Protein AF-A0A7S2X6C5-F1 (afdb_monomer_lite)

Sequence (169 aa):
MNKEGTVDSKLLFRSCKVLTHEAGHLFGIRHCTFYECLMCGCNHLQEFDKRPMYLCPVDLRKLQSSLKFDVAVRYKHLLEVVRDFGWEELTSFFHTRLTELVGDYTKCSPVEAERKTTANKSATTRTRPNEKSAATTATKNKNKKVQSLSPSPAVAERKKQRNRSRASK

Foldseek 3Di:
DDPPDDDDLVVVVLVLLVVVLVVLVVLVNAADDPDQASSHDDDDDVRNVPGDSHGDPVSVVSVCVRVVDDPLLVLVVVLVVCVVSVVVVSNVVSVVVSCVVPNPCVPPDPDPDPPPPPDDDDDDDDDDDDDDDDDDDDDDDDDDDDDDDDDDPPPVPVVVVVVVVVPPD

Secondary structure (DSSP, 8-state):
--------HHHHHHHHHHHHHHHHHHTT-----SSS-TT---SSHHHHHHS-SSPPHHHHHHHHHHH---HHHHHHHHHHHHHHTT-HHHHHHHHHHHHHHHS-GGGS----SSS-SS--------PPPP-------------------PPPGGGSGGGTSTTTTTS--

Structure (mmCIF, N/CA/C/O backbone):
data_AF-A0A7S2X6C5-F1
#
_entry.id   AF-A0A7S2X6C5-F1
#
loop_
_atom_site.group_PDB
_atom_site.id
_atom_site.type_symbol
_atom_site.label_atom_id
_atom_site.label_alt_id
_atom_site.label_comp_id
_atom_site.label_asym_id
_atom_site.label_entity_id
_atom_site.label_seq_id
_atom_site.pdbx_PDB_ins_code
_atom_site.Cartn_x
_atom_site.Cartn_y
_atom_site.Cartn_z
_atom_site.occupancy
_atom_site.B_iso_or_equiv
_atom_site.auth_seq_id
_atom_site.auth_comp_id
_atom_site.auth_asym_id
_atom_site.auth_atom_id
_atom_site.pdbx_PDB_model_num
ATOM 1 N N . MET A 1 1 ? 28.813 -25.322 -5.516 1.00 38.25 1 MET A N 1
ATOM 2 C CA . MET A 1 1 ? 27.521 -25.195 -4.805 1.00 38.25 1 MET A CA 1
ATOM 3 C C . MET A 1 1 ? 26.692 -24.145 -5.519 1.00 38.25 1 MET A C 1
ATOM 5 O O . MET A 1 1 ? 26.932 -22.957 -5.344 1.00 38.25 1 MET A O 1
ATOM 9 N N . ASN A 1 2 ? 25.793 -24.595 -6.391 1.00 37.53 2 ASN A N 1
ATOM 10 C CA . ASN A 1 2 ? 24.942 -23.732 -7.201 1.00 37.53 2 ASN A CA 1
ATOM 11 C C . ASN A 1 2 ? 23.808 -23.206 -6.315 1.00 37.53 2 ASN A C 1
ATOM 13 O O . ASN A 1 2 ? 22.970 -23.984 -5.869 1.00 37.53 2 ASN A O 1
ATOM 17 N N . LYS A 1 3 ? 23.799 -21.901 -6.025 1.00 46.59 3 LYS A N 1
ATOM 18 C CA . LYS A 1 3 ? 22.601 -21.234 -5.505 1.00 46.59 3 LYS A CA 1
ATOM 19 C C . LYS A 1 3 ? 21.678 -21.000 -6.696 1.00 46.59 3 LYS A C 1
ATOM 21 O O . LYS A 1 3 ? 21.817 -20.005 -7.400 1.00 46.59 3 LYS A O 1
ATOM 26 N N . GLU A 1 4 ? 20.806 -21.962 -6.969 1.00 43.28 4 GLU A N 1
ATOM 27 C CA . GLU A 1 4 ? 19.732 -21.772 -7.936 1.00 43.28 4 GLU A CA 1
ATOM 28 C C . GLU A 1 4 ? 18.806 -20.637 -7.472 1.00 43.28 4 GLU A C 1
ATOM 30 O O . GLU A 1 4 ? 18.286 -20.651 -6.358 1.00 43.28 4 GLU A O 1
ATOM 35 N N . GLY A 1 5 ? 18.613 -19.648 -8.348 1.00 54.47 5 GLY A N 1
ATOM 36 C CA . GLY A 1 5 ? 17.351 -18.917 -8.451 1.00 54.47 5 GLY A CA 1
ATOM 37 C C . GLY A 1 5 ? 17.011 -17.881 -7.378 1.00 54.47 5 GLY A C 1
ATOM 38 O O 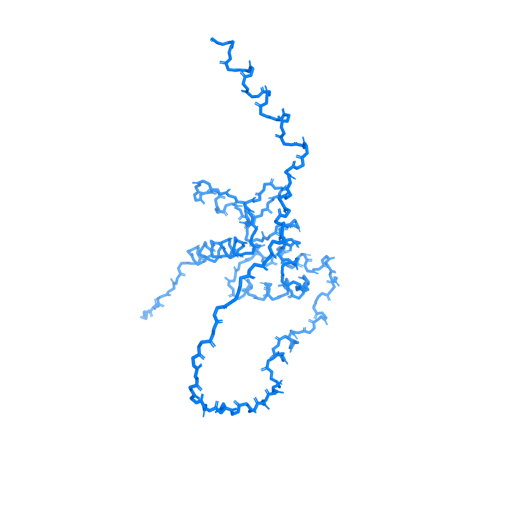. GLY A 1 5 ? 15.831 -17.713 -7.082 1.00 54.47 5 GLY A O 1
ATOM 39 N N . THR A 1 6 ? 17.969 -17.137 -6.816 1.00 58.59 6 THR A N 1
ATOM 40 C CA . THR A 1 6 ? 17.608 -15.949 -6.019 1.00 58.59 6 THR A CA 1
ATOM 41 C C . THR A 1 6 ? 17.004 -14.885 -6.939 1.00 58.59 6 THR A C 1
ATOM 43 O O . THR A 1 6 ? 17.733 -14.212 -7.669 1.00 58.59 6 THR A O 1
ATOM 46 N N . VAL A 1 7 ? 15.676 -14.741 -6.930 1.00 64.19 7 VAL A N 1
ATOM 47 C CA . VAL A 1 7 ? 14.994 -13.598 -7.556 1.00 64.19 7 VAL A CA 1
ATOM 48 C C . VAL A 1 7 ? 15.591 -12.319 -6.967 1.00 64.19 7 VAL A C 1
ATOM 50 O O . VAL A 1 7 ? 15.710 -12.204 -5.748 1.00 64.19 7 VAL A O 1
ATOM 53 N N . ASP A 1 8 ? 15.986 -11.370 -7.819 1.00 81.81 8 ASP A N 1
ATOM 54 C CA . ASP A 1 8 ? 16.466 -10.058 -7.375 1.00 81.81 8 ASP A CA 1
ATOM 55 C C . ASP A 1 8 ? 15.413 -9.424 -6.445 1.00 81.81 8 ASP A C 1
ATOM 57 O O . ASP A 1 8 ? 14.271 -9.188 -6.852 1.00 81.81 8 ASP A O 1
ATOM 61 N N . SER A 1 9 ? 15.788 -9.162 -5.187 1.00 84.56 9 SER A N 1
ATOM 62 C CA . SER A 1 9 ? 14.901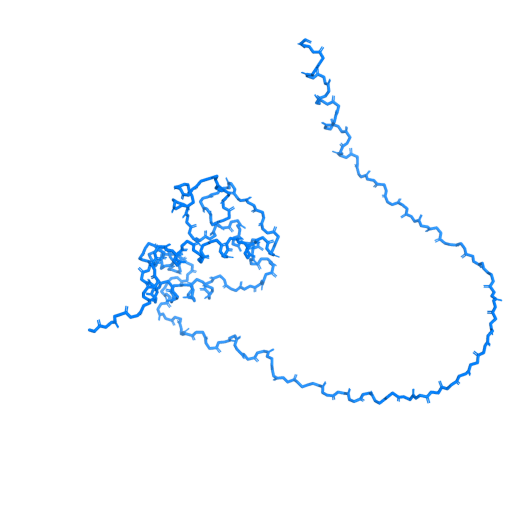 -8.602 -4.155 1.00 84.56 9 SER A CA 1
ATOM 63 C C . SER A 1 9 ? 14.212 -7.317 -4.632 1.00 84.56 9 SER A C 1
ATOM 65 O O . SER A 1 9 ? 13.028 -7.093 -4.365 1.00 84.56 9 SER A O 1
ATOM 67 N N . LYS A 1 10 ? 14.901 -6.507 -5.450 1.00 89.75 10 LYS A N 1
ATOM 68 C CA . LYS A 1 10 ? 14.338 -5.281 -6.024 1.00 89.75 10 LYS A CA 1
ATOM 69 C C . LYS A 1 10 ? 13.309 -5.565 -7.117 1.00 89.75 10 LYS A C 1
ATOM 71 O O . LYS A 1 10 ? 12.299 -4.861 -7.209 1.00 89.75 10 LYS A O 1
ATOM 76 N N . LEU A 1 11 ? 13.542 -6.589 -7.939 1.00 93.31 11 LEU A N 1
ATOM 77 C CA . LEU A 1 11 ? 12.582 -7.040 -8.946 1.00 93.31 11 LEU A CA 1
ATOM 78 C C . LEU A 1 11 ? 11.307 -7.557 -8.277 1.00 93.31 11 LEU A C 1
ATOM 80 O O . LEU A 1 11 ? 10.211 -7.169 -8.685 1.00 93.31 11 LEU A O 1
ATOM 84 N N . LEU A 1 12 ? 11.441 -8.372 -7.228 1.00 93.06 12 LEU A N 1
ATOM 85 C CA . LEU A 1 12 ? 10.304 -8.875 -6.458 1.00 93.06 12 LEU A CA 1
ATOM 86 C C . LEU A 1 12 ? 9.510 -7.725 -5.828 1.00 93.06 12 LEU A C 1
ATOM 88 O O . LEU A 1 12 ? 8.296 -7.649 -6.013 1.00 93.06 12 LEU A O 1
ATOM 92 N N . PHE A 1 13 ? 10.190 -6.788 -5.162 1.00 93.62 13 PHE A N 1
ATOM 93 C CA . PHE A 1 13 ? 9.547 -5.628 -4.544 1.00 93.62 13 PHE A CA 1
ATOM 94 C C . PHE A 1 13 ? 8.735 -4.812 -5.558 1.00 93.62 13 PHE A C 1
ATOM 96 O O . PHE A 1 13 ? 7.554 -4.530 -5.343 1.00 93.62 13 PHE A O 1
ATOM 103 N N . ARG A 1 14 ? 9.334 -4.473 -6.706 1.00 95.50 14 ARG A N 1
ATOM 104 C CA . ARG A 1 14 ? 8.636 -3.744 -7.776 1.00 95.50 14 ARG A CA 1
ATOM 105 C C . ARG A 1 14 ? 7.457 -4.536 -8.328 1.00 95.50 14 ARG A C 1
ATOM 107 O O . ARG A 1 14 ? 6.397 -3.953 -8.534 1.00 95.50 14 ARG A O 1
ATOM 114 N N . SER A 1 15 ? 7.619 -5.844 -8.519 1.00 95.81 15 SER A N 1
ATOM 115 C CA . SER A 1 15 ? 6.558 -6.717 -9.033 1.00 95.81 15 SER A CA 1
ATOM 116 C C . SER A 1 15 ? 5.358 -6.747 -8.088 1.00 95.81 15 SER A C 1
ATOM 118 O O . SER A 1 15 ? 4.235 -6.504 -8.520 1.00 95.81 15 SER A O 1
ATOM 120 N N . CYS A 1 16 ? 5.589 -6.940 -6.786 1.00 95.81 16 CYS A N 1
ATOM 121 C CA . CYS A 1 16 ? 4.537 -6.889 -5.770 1.00 95.81 16 CYS A CA 1
ATOM 122 C C . CYS A 1 16 ? 3.859 -5.514 -5.720 1.00 95.81 16 CYS A C 1
ATOM 124 O O . CYS A 1 16 ? 2.641 -5.417 -5.559 1.00 95.81 16 CYS A O 1
ATOM 126 N N . LYS A 1 17 ? 4.627 -4.437 -5.895 1.00 96.69 17 LYS A N 1
ATOM 127 C CA . LYS A 1 17 ? 4.104 -3.070 -5.884 1.00 96.69 17 LYS A CA 1
ATOM 128 C C . LYS A 1 17 ? 3.208 -2.791 -7.090 1.00 96.69 17 LYS A C 1
ATOM 130 O O . LYS A 1 17 ? 2.124 -2.249 -6.919 1.00 96.69 17 LYS A O 1
ATOM 135 N N . VAL A 1 18 ? 3.613 -3.205 -8.291 1.00 97.62 18 VAL A N 1
ATOM 136 C CA . VAL A 1 18 ? 2.762 -3.103 -9.488 1.00 97.62 18 VAL A CA 1
ATOM 137 C C . VAL A 1 18 ? 1.519 -3.972 -9.319 1.00 97.62 18 VAL A C 1
ATOM 139 O O . VAL A 1 18 ? 0.410 -3.485 -9.489 1.00 97.62 18 VAL A O 1
ATOM 142 N N . LEU A 1 19 ? 1.676 -5.228 -8.895 1.00 97.81 19 LEU A N 1
ATOM 143 C CA . LEU A 1 19 ? 0.550 -6.143 -8.708 1.00 97.81 19 LEU A CA 1
ATOM 144 C C . LEU A 1 19 ? -0.502 -5.576 -7.745 1.00 97.81 19 LEU A C 1
ATOM 146 O O . LEU A 1 19 ? -1.697 -5.618 -8.028 1.00 97.81 19 LEU A O 1
ATOM 150 N N . THR A 1 20 ? -0.066 -5.031 -6.611 1.00 97.50 20 THR A N 1
ATOM 151 C CA . THR A 1 20 ? -0.972 -4.439 -5.618 1.00 97.50 20 THR A CA 1
ATOM 152 C C . THR A 1 20 ? -1.600 -3.128 -6.097 1.00 97.50 20 THR A C 1
ATOM 154 O O . THR A 1 20 ? -2.757 -2.869 -5.767 1.00 97.50 20 THR A O 1
ATOM 157 N N . HIS A 1 21 ? -0.894 -2.336 -6.911 1.00 98.12 21 HIS A N 1
ATOM 158 C CA . HIS A 1 21 ? -1.451 -1.166 -7.596 1.00 98.12 21 HIS A CA 1
ATOM 159 C C . HIS A 1 21 ? -2.578 -1.568 -8.560 1.00 98.12 21 HIS A C 1
ATOM 161 O O . HIS A 1 21 ? -3.690 -1.050 -8.464 1.00 98.12 21 HIS A O 1
ATOM 167 N N . GLU A 1 22 ? -2.333 -2.548 -9.432 1.00 98.38 22 GLU A N 1
ATOM 168 C CA . GLU A 1 22 ? -3.337 -3.033 -10.385 1.00 98.38 22 GLU A CA 1
ATOM 169 C C . GLU A 1 22 ? -4.525 -3.698 -9.682 1.00 98.38 22 GLU A C 1
ATOM 171 O O . GLU A 1 22 ? -5.679 -3.478 -10.053 1.00 98.38 22 GLU A O 1
ATOM 176 N N . ALA A 1 23 ? -4.277 -4.438 -8.597 1.00 98.12 23 ALA A N 1
ATOM 177 C CA . ALA A 1 23 ? -5.343 -4.972 -7.754 1.00 98.12 23 ALA A CA 1
ATOM 178 C C . ALA A 1 23 ? -6.226 -3.854 -7.172 1.00 98.12 23 ALA A C 1
ATOM 180 O O . ALA A 1 23 ? -7.439 -4.020 -7.071 1.00 98.12 23 ALA A O 1
ATOM 181 N N . GLY A 1 24 ? -5.652 -2.692 -6.840 1.00 98.06 24 GLY A N 1
ATOM 182 C CA . GLY A 1 24 ? -6.409 -1.507 -6.433 1.00 98.06 24 GLY A CA 1
ATOM 183 C C . GLY A 1 24 ? -7.403 -1.037 -7.502 1.00 98.06 24 GLY A C 1
ATOM 184 O O . GLY A 1 24 ? -8.554 -0.728 -7.173 1.00 98.06 24 GLY A O 1
ATOM 185 N N . HIS A 1 25 ? -7.008 -1.063 -8.779 1.00 98.38 25 HIS A N 1
ATOM 186 C CA . HIS A 1 25 ? -7.903 -0.727 -9.895 1.00 98.38 25 HIS A CA 1
ATOM 187 C C . HIS A 1 25 ? -9.075 -1.708 -10.019 1.00 98.38 25 HIS A C 1
ATOM 189 O O . HIS A 1 25 ? -10.184 -1.275 -10.337 1.00 98.38 25 HIS A O 1
ATOM 195 N N . LEU A 1 26 ? -8.890 -2.993 -9.684 1.00 98.06 26 LEU A N 1
ATOM 196 C CA . LEU A 1 26 ? -9.984 -3.983 -9.659 1.00 98.06 26 LEU A CA 1
ATOM 197 C C . LEU A 1 26 ? -11.081 -3.631 -8.640 1.00 98.06 26 LEU A C 1
ATOM 199 O O . LEU A 1 26 ? -12.244 -3.973 -8.842 1.00 98.06 26 LEU A O 1
ATOM 203 N N . PHE A 1 27 ? -10.738 -2.895 -7.579 1.00 97.50 27 PHE A N 1
ATOM 204 C CA . PHE A 1 27 ? -11.690 -2.367 -6.594 1.00 97.50 27 PHE A CA 1
ATOM 205 C C . PHE A 1 27 ? -12.207 -0.959 -6.943 1.00 97.50 27 PHE A C 1
ATOM 207 O O . PHE A 1 27 ? -12.796 -0.281 -6.101 1.00 97.50 27 PHE A O 1
ATOM 214 N N . GLY A 1 28 ? -11.979 -0.486 -8.174 1.00 97.38 28 GLY A N 1
ATOM 215 C CA . GLY A 1 28 ? -12.430 0.825 -8.649 1.00 97.38 28 GLY A CA 1
ATOM 216 C C . GLY A 1 28 ? -11.638 2.011 -8.086 1.00 97.38 28 GLY A C 1
ATOM 217 O O . GLY A 1 28 ? -12.076 3.162 -8.206 1.00 97.38 28 GLY A O 1
ATOM 218 N N . ILE A 1 29 ? -10.480 1.769 -7.463 1.00 98.25 29 ILE A N 1
ATOM 219 C CA . ILE A 1 29 ? -9.630 2.828 -6.917 1.00 98.25 29 ILE A CA 1
ATOM 220 C C . ILE A 1 29 ? -8.792 3.402 -8.055 1.00 98.25 29 ILE A C 1
ATOM 222 O O . ILE A 1 29 ? -7.876 2.761 -8.542 1.00 98.25 29 ILE A O 1
ATOM 226 N N . ARG A 1 30 ? -9.102 4.628 -8.479 1.00 98.00 30 ARG A N 1
ATOM 227 C CA . ARG A 1 30 ? -8.306 5.348 -9.484 1.00 98.00 30 ARG A CA 1
ATOM 228 C C . ARG A 1 30 ? -7.016 5.905 -8.888 1.00 98.00 30 ARG A C 1
ATOM 230 O O . ARG A 1 30 ? -6.876 5.978 -7.667 1.00 98.00 30 ARG A O 1
ATOM 237 N N . HIS A 1 31 ? -6.132 6.390 -9.763 1.00 98.00 31 HIS A N 1
ATOM 238 C CA . HIS A 1 31 ? -4.911 7.067 -9.345 1.00 98.00 31 HIS A CA 1
ATOM 239 C C . HIS A 1 31 ? -5.164 8.151 -8.291 1.00 98.00 31 HIS A C 1
ATOM 241 O O . HIS A 1 31 ? -6.124 8.923 -8.379 1.00 98.00 31 HIS A O 1
ATOM 247 N N . CYS A 1 32 ? -4.270 8.211 -7.310 1.00 97.88 32 CYS A N 1
ATOM 248 C CA . CYS A 1 32 ? -4.368 9.098 -6.165 1.00 97.88 32 CYS A CA 1
ATOM 249 C C . CYS A 1 32 ? -3.321 10.207 -6.216 1.00 97.88 32 CYS A C 1
ATOM 251 O O . CYS A 1 32 ? -2.156 9.970 -6.527 1.00 97.88 32 CYS A O 1
ATOM 253 N N . THR A 1 33 ? -3.742 11.422 -5.875 1.00 96.38 33 THR A N 1
ATOM 254 C CA . THR A 1 33 ? -2.884 12.616 -5.816 1.00 96.38 33 THR A CA 1
ATOM 255 C C . THR A 1 33 ? -2.992 13.345 -4.475 1.00 96.38 33 THR A C 1
ATOM 257 O O . THR A 1 33 ? -2.501 14.460 -4.356 1.00 96.38 33 THR A O 1
ATOM 260 N N . PHE A 1 34 ? -3.680 12.762 -3.485 1.00 95.50 34 PHE A N 1
ATOM 261 C CA . PHE A 1 34 ? -3.954 13.423 -2.204 1.00 95.50 34 PHE A CA 1
ATOM 262 C C . PHE A 1 34 ? -2.752 13.396 -1.254 1.00 95.50 34 PHE A C 1
ATOM 264 O O . PHE A 1 34 ? -2.447 14.400 -0.623 1.00 95.50 34 PHE A O 1
ATOM 271 N N . TYR A 1 35 ? -2.084 12.247 -1.158 1.00 96.00 35 TYR A N 1
ATOM 272 C CA . TYR A 1 35 ? -0.948 11.990 -0.271 1.00 96.00 35 TYR A CA 1
ATOM 273 C C . TYR A 1 35 ? 0.032 11.039 -0.965 1.00 96.00 35 TYR A C 1
ATOM 275 O O . TYR A 1 35 ? -0.240 10.557 -2.067 1.00 96.00 35 TYR A O 1
ATOM 283 N N . GLU A 1 36 ? 1.137 10.707 -0.301 1.00 95.06 36 GLU A N 1
ATOM 284 C CA . GLU A 1 36 ? 1.962 9.574 -0.712 1.00 95.06 36 GLU A CA 1
ATOM 285 C C . GLU A 1 36 ? 1.152 8.276 -0.628 1.00 95.06 36 GLU A C 1
ATOM 287 O O . GLU A 1 36 ? 0.625 7.904 0.423 1.00 95.06 36 GLU A O 1
ATOM 292 N N . CYS A 1 37 ? 0.989 7.615 -1.772 1.00 97.50 37 CYS A N 1
ATOM 293 C CA . CYS A 1 37 ? 0.141 6.443 -1.900 1.00 97.50 37 CYS A CA 1
ATOM 294 C C . CYS A 1 37 ? 0.692 5.486 -2.958 1.00 97.50 37 CYS A C 1
ATOM 296 O O . CYS A 1 37 ? 1.179 5.919 -4.004 1.00 97.50 37 CYS A O 1
ATOM 298 N N . LEU A 1 38 ? 0.509 4.187 -2.727 1.00 97.75 38 LEU A N 1
ATOM 299 C CA . LEU A 1 38 ? 0.689 3.127 -3.719 1.00 97.75 38 LEU A CA 1
ATOM 300 C C . LEU A 1 38 ? -0.090 3.404 -5.016 1.00 97.75 38 LEU A C 1
ATOM 302 O O . LEU A 1 38 ? 0.391 3.098 -6.103 1.00 97.75 38 LEU A O 1
ATOM 306 N N . MET A 1 39 ? -1.272 4.017 -4.914 1.00 98.25 39 MET A N 1
ATOM 307 C CA . MET A 1 39 ? -2.124 4.335 -6.065 1.00 98.25 39 MET A CA 1
ATOM 308 C C . MET A 1 39 ? -1.693 5.606 -6.810 1.00 98.25 39 MET A C 1
ATOM 310 O O . MET A 1 39 ? -2.403 6.051 -7.708 1.00 98.25 39 MET A O 1
ATOM 314 N N . CYS A 1 40 ? -0.571 6.245 -6.469 1.00 97.38 40 CYS A N 1
ATOM 315 C CA . CYS A 1 40 ? -0.065 7.363 -7.265 1.00 97.38 40 CYS A CA 1
ATOM 316 C C . CYS A 1 40 ? 0.364 6.887 -8.661 1.00 97.38 40 CYS A C 1
ATOM 318 O O . CYS A 1 40 ? 1.160 5.959 -8.790 1.00 97.38 40 CYS A O 1
ATOM 320 N N . GLY A 1 41 ? -0.125 7.561 -9.706 1.00 95.31 41 GLY A N 1
ATOM 321 C CA . GLY A 1 41 ? 0.377 7.351 -11.064 1.00 95.31 41 GLY A CA 1
ATOM 322 C C . GLY A 1 41 ? 1.839 7.798 -11.180 1.00 95.31 41 GLY A C 1
ATOM 323 O O . GLY A 1 41 ? 2.228 8.795 -10.567 1.00 95.31 41 GLY A O 1
ATOM 324 N N . CYS A 1 42 ? 2.638 7.058 -11.948 1.00 94.38 42 CYS A N 1
ATOM 325 C CA . CYS A 1 42 ? 4.057 7.337 -12.186 1.00 94.38 42 CYS A CA 1
ATOM 326 C C . CYS A 1 42 ? 4.348 7.276 -13.688 1.00 94.38 42 CYS A C 1
ATOM 328 O O . CYS A 1 42 ? 3.830 6.395 -14.372 1.00 94.38 42 CYS A O 1
ATOM 330 N N . ASN A 1 43 ? 5.187 8.182 -14.189 1.00 94.25 43 ASN A N 1
ATOM 331 C CA . ASN A 1 43 ? 5.533 8.235 -15.614 1.00 94.25 43 ASN A CA 1
ATOM 332 C C . ASN A 1 43 ? 6.819 7.468 -15.934 1.00 94.25 43 ASN A C 1
ATOM 334 O O . ASN A 1 43 ? 7.023 7.040 -17.068 1.00 94.25 43 ASN A O 1
ATOM 338 N N . HIS A 1 44 ? 7.701 7.306 -14.947 1.00 93.75 44 HIS A N 1
ATOM 339 C CA . HIS A 1 44 ? 8.969 6.606 -15.113 1.00 93.75 44 HIS A CA 1
ATOM 340 C C . HIS A 1 44 ? 9.389 5.852 -13.844 1.00 93.75 44 HIS A C 1
ATOM 342 O O . HIS A 1 44 ? 8.843 6.038 -12.754 1.00 93.75 44 HIS A O 1
ATOM 348 N N . LEU A 1 45 ? 10.385 4.975 -13.987 1.00 94.38 45 LEU A N 1
ATOM 349 C CA . LEU A 1 45 ? 10.758 4.007 -12.954 1.00 94.38 45 LEU A CA 1
ATOM 350 C C . LEU A 1 45 ? 11.329 4.655 -11.684 1.00 94.38 45 LEU A C 1
ATOM 352 O O . LEU A 1 45 ? 11.075 4.180 -10.584 1.00 94.38 45 LEU A O 1
ATOM 356 N N . GLN A 1 46 ? 12.070 5.756 -11.815 1.00 94.94 46 GLN A N 1
ATOM 357 C CA . GLN A 1 46 ? 12.631 6.475 -10.667 1.00 94.94 46 GLN A CA 1
ATOM 358 C C . GLN A 1 46 ? 11.542 7.156 -9.825 1.00 94.94 46 GLN A C 1
ATOM 360 O O . GLN A 1 46 ? 11.671 7.212 -8.606 1.00 94.94 46 GLN A O 1
ATOM 365 N N . GLU A 1 47 ? 10.470 7.662 -10.447 1.00 94.69 47 GLU A N 1
ATOM 366 C CA . GLU A 1 47 ? 9.283 8.131 -9.718 1.00 94.69 47 GLU A CA 1
ATOM 367 C C . GLU A 1 47 ? 8.613 6.969 -8.990 1.00 94.69 47 GLU A C 1
ATOM 369 O O . GLU A 1 47 ? 8.325 7.076 -7.799 1.00 94.69 47 GLU A O 1
ATOM 374 N N . PHE A 1 48 ? 8.408 5.852 -9.695 1.00 94.69 48 PHE A N 1
ATOM 375 C CA . PHE A 1 48 ? 7.776 4.662 -9.138 1.00 94.69 48 PHE A CA 1
ATOM 376 C C . PHE A 1 48 ? 8.537 4.123 -7.930 1.00 94.69 48 PHE A C 1
ATOM 378 O O . PHE A 1 48 ? 7.916 3.840 -6.911 1.00 94.69 48 PHE A O 1
ATOM 385 N N . ASP A 1 49 ? 9.866 4.035 -7.995 1.00 94.50 49 ASP A N 1
ATOM 386 C CA . ASP A 1 49 ? 10.706 3.561 -6.891 1.00 94.50 49 ASP A CA 1
ATOM 387 C C . ASP A 1 49 ? 10.550 4.411 -5.626 1.00 94.50 49 ASP A C 1
ATOM 389 O O . ASP A 1 49 ? 10.500 3.855 -4.535 1.00 94.50 49 ASP A O 1
ATOM 393 N N . LYS A 1 50 ? 10.413 5.736 -5.768 1.00 93.06 50 LYS A N 1
ATOM 394 C CA . LYS A 1 50 ? 10.262 6.665 -4.635 1.00 93.06 50 LYS A CA 1
ATOM 395 C C . LYS A 1 50 ? 8.893 6.598 -3.960 1.00 93.06 50 LYS A C 1
ATOM 397 O O . LYS A 1 50 ? 8.749 7.071 -2.840 1.00 93.06 50 LYS A O 1
ATOM 402 N N . ARG A 1 51 ? 7.861 6.075 -4.633 1.00 93.75 51 ARG A N 1
ATOM 403 C CA . A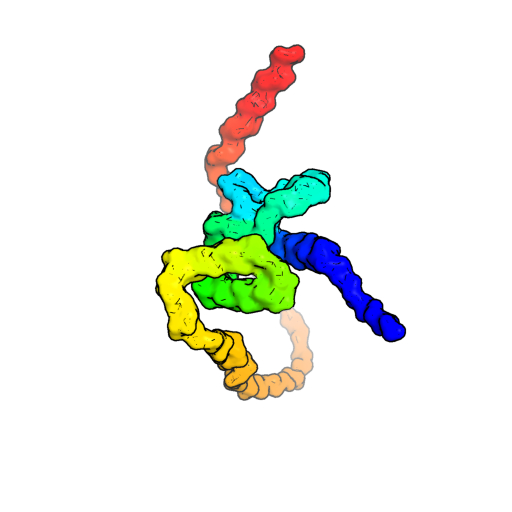RG A 1 51 ? 6.518 5.976 -4.036 1.00 93.75 51 ARG A CA 1
ATOM 404 C C . ARG A 1 51 ? 6.483 4.933 -2.916 1.00 93.75 51 ARG A C 1
ATOM 406 O O . ARG A 1 51 ? 7.234 3.964 -2.973 1.00 93.75 51 ARG A O 1
ATOM 413 N N . PRO A 1 52 ? 5.570 5.033 -1.949 1.00 94.56 52 PRO A N 1
ATOM 414 C CA . PRO A 1 52 ? 5.395 3.969 -0.969 1.00 94.56 52 PRO A CA 1
ATOM 415 C C . PRO A 1 52 ? 4.682 2.743 -1.562 1.00 94.56 52 PRO A C 1
ATOM 417 O O . PRO A 1 52 ? 4.016 2.830 -2.594 1.00 94.56 52 PRO A O 1
ATOM 420 N N . MET A 1 53 ? 4.785 1.596 -0.884 1.00 95.25 53 MET A N 1
ATOM 421 C CA . MET A 1 53 ? 3.984 0.390 -1.175 1.00 95.25 53 MET A CA 1
ATOM 422 C C . MET A 1 53 ? 2.690 0.321 -0.329 1.00 95.25 53 MET A C 1
ATOM 424 O O . MET A 1 53 ? 1.915 -0.624 -0.428 1.00 95.25 53 MET A O 1
ATOM 428 N N . TYR A 1 54 ? 2.423 1.320 0.515 1.00 96.25 54 TYR A N 1
ATOM 429 C CA . TYR A 1 54 ? 1.213 1.392 1.337 1.00 96.25 54 TYR A CA 1
ATOM 430 C C . TYR A 1 54 ? 0.155 2.329 0.733 1.00 96.25 54 TYR A C 1
ATOM 432 O O . TYR A 1 54 ? 0.453 3.237 -0.044 1.00 96.25 54 TYR A O 1
ATOM 440 N N . LEU A 1 55 ? -1.107 2.124 1.114 1.00 97.62 55 LEU A N 1
ATOM 441 C CA . LEU A 1 55 ? -2.210 3.014 0.746 1.00 97.62 55 LEU A CA 1
ATOM 442 C C . LEU A 1 55 ? -2.277 4.208 1.700 1.00 97.62 55 LEU A C 1
ATOM 444 O O . LEU A 1 55 ? -2.132 4.048 2.911 1.00 97.62 55 LEU A O 1
ATOM 448 N N . CYS A 1 56 ? -2.571 5.393 1.167 1.00 97.50 56 CYS A N 1
ATOM 449 C CA . CYS A 1 56 ? -2.918 6.546 1.996 1.00 97.50 56 CYS A CA 1
ATOM 450 C C . CYS A 1 56 ? -4.279 6.339 2.697 1.00 97.50 56 CYS A C 1
ATOM 452 O O . CYS A 1 56 ? -5.071 5.500 2.254 1.00 97.50 56 CYS A O 1
ATOM 454 N N . PRO A 1 57 ? -4.623 7.127 3.736 1.00 96.62 57 PRO A N 1
ATOM 455 C CA . PRO A 1 57 ? -5.886 6.968 4.467 1.00 96.62 57 PRO A CA 1
ATOM 456 C C . PRO A 1 57 ? -7.138 7.030 3.579 1.00 96.62 57 PRO A C 1
ATOM 458 O O . PRO A 1 57 ? -8.109 6.311 3.816 1.00 96.62 57 PRO A O 1
ATOM 461 N N . VAL A 1 58 ? -7.104 7.847 2.520 1.00 97.94 58 VAL A N 1
ATOM 462 C CA . VAL A 1 58 ? -8.213 7.988 1.566 1.00 97.94 58 VAL A CA 1
ATOM 463 C C . VAL A 1 58 ? -8.451 6.681 0.809 1.00 97.94 58 VAL A C 1
ATOM 465 O O . VAL A 1 58 ? -9.574 6.179 0.782 1.00 97.94 58 VAL A O 1
ATOM 468 N N . ASP A 1 59 ? -7.409 6.107 0.209 1.00 98.38 59 ASP A N 1
ATOM 469 C CA . ASP A 1 59 ? -7.550 4.886 -0.593 1.00 98.38 59 ASP A CA 1
ATOM 470 C C . ASP A 1 59 ? -7.689 3.637 0.269 1.00 98.38 59 ASP A C 1
ATOM 472 O O . ASP A 1 59 ? -8.417 2.719 -0.106 1.00 98.38 59 ASP A O 1
ATOM 476 N N . LEU A 1 60 ? -7.096 3.633 1.465 1.00 97.81 60 LEU A N 1
ATOM 477 C CA . LEU A 1 60 ? -7.363 2.612 2.469 1.00 97.81 60 LEU A CA 1
ATOM 478 C C . LEU A 1 60 ? -8.854 2.575 2.814 1.00 97.81 60 LEU A C 1
ATOM 480 O O . LEU A 1 60 ? -9.447 1.498 2.834 1.00 97.81 60 LEU A O 1
ATOM 484 N N . ARG A 1 61 ? -9.490 3.737 3.022 1.00 97.94 61 ARG A N 1
ATOM 485 C CA . ARG A 1 61 ? -10.928 3.803 3.307 1.00 97.94 61 ARG A CA 1
ATOM 486 C C . ARG A 1 61 ? -11.783 3.397 2.106 1.00 97.94 61 ARG A C 1
ATOM 488 O O . ARG A 1 61 ? -12.805 2.741 2.304 1.00 97.94 61 ARG A O 1
ATOM 495 N N . LYS A 1 62 ? -11.381 3.728 0.872 1.00 98.25 62 LYS A N 1
ATOM 496 C CA . LYS A 1 62 ? -12.055 3.235 -0.350 1.00 98.25 62 LYS A CA 1
ATOM 497 C C . LYS A 1 62 ? -12.001 1.709 -0.435 1.00 98.25 62 LYS A C 1
ATOM 499 O O . LYS A 1 62 ? -13.032 1.071 -0.652 1.00 98.25 62 LYS A O 1
ATOM 504 N N . LEU A 1 63 ? -10.824 1.128 -0.202 1.00 98.00 63 LEU A N 1
ATOM 505 C CA . LEU A 1 63 ? -10.639 -0.319 -0.209 1.00 98.00 63 LEU A CA 1
ATOM 506 C C . LEU A 1 63 ? -11.459 -0.983 0.905 1.00 98.00 63 LEU A C 1
ATOM 508 O O . LEU A 1 63 ? -12.199 -1.930 0.651 1.00 98.00 63 LEU A O 1
ATOM 512 N N . GLN A 1 64 ? -11.404 -0.436 2.122 1.00 97.94 64 GLN A N 1
ATOM 513 C CA . GLN A 1 64 ? -12.191 -0.911 3.258 1.00 97.94 64 GLN A CA 1
ATOM 514 C C . GLN A 1 64 ? -13.696 -0.813 2.990 1.00 97.94 64 GLN A C 1
ATOM 516 O O . GLN A 1 64 ? -14.452 -1.697 3.377 1.00 97.94 64 GLN A O 1
ATOM 521 N N . SER A 1 65 ? -14.159 0.229 2.298 1.00 97.44 65 SER A N 1
ATOM 522 C CA . SER A 1 65 ? -15.569 0.338 1.922 1.00 97.44 65 SER A CA 1
ATOM 523 C C . SER A 1 65 ? -16.010 -0.799 0.995 1.00 97.44 65 SER A C 1
ATOM 525 O O . SER A 1 65 ? -17.153 -1.242 1.100 1.00 97.44 65 SER A O 1
ATOM 527 N N . SER A 1 66 ? -15.110 -1.292 0.143 1.00 96.88 66 SER A N 1
ATOM 528 C CA . SER A 1 66 ? -15.390 -2.367 -0.815 1.00 96.88 66 SER A CA 1
ATOM 529 C C . SER A 1 66 ? -15.316 -3.758 -0.177 1.00 96.88 66 SER A C 1
ATOM 531 O O . SER A 1 66 ? -16.156 -4.602 -0.463 1.00 96.88 66 SER A O 1
ATOM 533 N N . LEU A 1 67 ? -14.340 -3.986 0.709 1.00 96.19 67 LEU A N 1
ATOM 534 C CA . LEU A 1 67 ? -14.034 -5.307 1.278 1.00 96.19 67 LEU A CA 1
ATOM 535 C C . LEU A 1 67 ? -14.508 -5.518 2.726 1.00 96.19 67 LEU A C 1
ATOM 537 O O . LEU A 1 67 ? -14.554 -6.649 3.188 1.00 96.19 67 LEU A O 1
ATOM 541 N N . LYS A 1 68 ? -14.847 -4.444 3.447 1.00 96.81 68 LYS A N 1
ATOM 542 C CA . LYS A 1 68 ? -15.338 -4.459 4.839 1.00 96.81 68 LYS A CA 1
ATOM 543 C C . LYS A 1 68 ? -14.411 -5.143 5.863 1.00 96.81 68 LYS A C 1
ATOM 545 O O . LYS A 1 68 ? -14.897 -5.665 6.858 1.00 96.81 68 LYS A O 1
ATOM 550 N N . PHE A 1 69 ? -13.093 -5.097 5.659 1.00 96.12 69 PHE A N 1
ATOM 551 C CA . PHE A 1 69 ? -12.112 -5.657 6.602 1.00 96.12 69 PHE A CA 1
ATOM 552 C C . PHE A 1 69 ? -11.814 -4.733 7.798 1.00 96.12 69 PHE A C 1
ATOM 554 O O . PHE A 1 69 ? -12.028 -3.512 7.744 1.00 96.12 69 PHE A O 1
ATOM 561 N N . ASP A 1 70 ? -11.230 -5.318 8.847 1.00 96.00 70 ASP A N 1
ATOM 562 C CA . ASP A 1 70 ? -10.626 -4.589 9.962 1.00 96.00 70 ASP A CA 1
ATOM 563 C C . ASP A 1 70 ? -9.202 -4.108 9.626 1.00 96.00 70 ASP A C 1
ATOM 565 O O . ASP A 1 70 ? -8.339 -4.870 9.177 1.00 96.00 70 ASP A O 1
ATOM 569 N N . VAL A 1 71 ? -8.955 -2.811 9.817 1.00 95.31 71 VAL A N 1
ATOM 570 C CA . VAL A 1 71 ? -7.696 -2.170 9.408 1.00 95.31 71 VAL A CA 1
ATOM 571 C C . VAL A 1 71 ? -6.512 -2.654 10.246 1.00 95.31 71 VAL A C 1
ATOM 573 O O . VAL A 1 71 ? -5.426 -2.838 9.692 1.00 95.31 71 VAL A O 1
ATOM 576 N N . ALA A 1 72 ? -6.705 -2.874 11.547 1.00 94.56 72 ALA A N 1
ATOM 577 C CA . ALA A 1 72 ? -5.643 -3.321 12.437 1.00 94.56 72 ALA A CA 1
ATOM 578 C C . ALA A 1 72 ? -5.222 -4.758 12.110 1.00 94.56 72 ALA A C 1
ATOM 580 O O . ALA A 1 72 ? -4.032 -5.025 11.941 1.00 94.56 72 ALA A O 1
ATOM 581 N N . VAL A 1 73 ? -6.194 -5.655 11.911 1.00 94.12 73 VAL A N 1
ATOM 582 C CA . VAL A 1 73 ? -5.956 -7.038 11.467 1.00 94.12 73 VAL A CA 1
ATOM 583 C C . VAL A 1 73 ? -5.192 -7.054 10.143 1.00 94.12 73 VAL A C 1
ATOM 585 O O . VAL A 1 73 ? -4.184 -7.750 10.009 1.00 94.12 73 VAL A O 1
ATOM 588 N N . ARG A 1 74 ? -5.602 -6.223 9.176 1.00 95.44 74 ARG A N 1
ATOM 589 C CA . ARG A 1 74 ? -4.900 -6.108 7.891 1.00 95.44 74 ARG A CA 1
ATOM 590 C C . ARG A 1 74 ? -3.446 -5.664 8.064 1.00 95.44 74 ARG A C 1
ATOM 592 O O . ARG A 1 74 ? -2.566 -6.236 7.425 1.00 95.44 74 ARG A O 1
ATOM 599 N N . TYR A 1 75 ? -3.181 -4.629 8.861 1.00 95.88 75 TYR A N 1
ATOM 600 C CA . TYR A 1 75 ? -1.810 -4.149 9.055 1.00 95.88 75 TYR A CA 1
ATOM 601 C C . TYR A 1 75 ? -0.935 -5.138 9.810 1.00 95.88 75 TYR A C 1
ATOM 603 O O . TYR A 1 75 ? 0.245 -5.235 9.488 1.00 95.88 75 TYR A O 1
ATOM 611 N N . LYS A 1 76 ? -1.506 -5.921 10.726 1.00 94.25 76 LYS A N 1
ATOM 612 C CA . LYS A 1 76 ? -0.793 -7.023 11.369 1.00 94.25 76 LYS A CA 1
ATOM 613 C C . LYS A 1 76 ? -0.319 -8.067 10.352 1.00 94.25 76 LYS A C 1
ATOM 615 O O . LYS A 1 76 ? 0.870 -8.360 10.312 1.00 94.25 76 LYS A O 1
ATOM 620 N N . HIS A 1 77 ? -1.206 -8.553 9.481 1.00 94.75 77 HIS A N 1
ATOM 621 C CA . HIS A 1 77 ? -0.817 -9.509 8.434 1.00 94.75 77 HIS A CA 1
ATOM 622 C C . HIS A 1 77 ? 0.225 -8.936 7.472 1.00 94.75 77 HIS A C 1
ATOM 624 O O . HIS A 1 77 ? 1.156 -9.627 7.073 1.00 94.75 77 HIS A O 1
ATOM 630 N N . LEU A 1 78 ? 0.089 -7.662 7.093 1.00 95.31 78 LEU A N 1
ATOM 631 C CA . LEU A 1 78 ? 1.090 -7.024 6.241 1.00 95.31 78 LEU A CA 1
ATOM 632 C C . LEU A 1 78 ? 2.441 -6.911 6.938 1.00 95.31 78 LEU A C 1
ATOM 634 O O . LEU A 1 78 ? 3.449 -7.148 6.285 1.00 95.31 78 LEU A O 1
ATOM 638 N N . LEU A 1 79 ? 2.465 -6.585 8.233 1.00 94.56 79 LEU A N 1
ATOM 639 C CA . LEU A 1 79 ? 3.693 -6.515 9.021 1.00 94.56 79 LEU A CA 1
ATOM 640 C C . LEU A 1 79 ? 4.420 -7.866 9.057 1.00 94.56 79 LEU A C 1
ATOM 642 O O . LEU A 1 79 ? 5.637 -7.899 8.916 1.00 94.56 79 LEU A O 1
ATOM 646 N N . GLU A 1 80 ? 3.689 -8.969 9.218 1.00 93.50 80 GLU A N 1
ATOM 647 C CA . GLU A 1 80 ? 4.252 -10.326 9.170 1.00 93.50 80 GLU A CA 1
ATOM 648 C C . GLU A 1 80 ? 4.894 -10.598 7.799 1.00 93.50 80 GLU A C 1
ATOM 650 O O . GLU A 1 80 ? 6.083 -10.895 7.720 1.00 93.50 80 GLU A O 1
ATOM 655 N N . VAL A 1 81 ? 4.157 -10.353 6.711 1.00 92.88 81 VAL A N 1
ATOM 656 C CA . VAL A 1 81 ? 4.649 -10.583 5.344 1.00 92.88 81 VAL A CA 1
ATOM 657 C C . VAL A 1 81 ? 5.881 -9.731 5.012 1.00 92.88 81 VAL A C 1
ATOM 659 O O . VAL A 1 81 ? 6.841 -10.237 4.437 1.00 92.88 81 VAL A O 1
ATOM 662 N N . VAL A 1 82 ? 5.895 -8.437 5.350 1.00 92.62 82 VAL A N 1
ATOM 663 C CA . VAL A 1 82 ? 7.049 -7.574 5.016 1.00 92.62 82 VAL A CA 1
ATOM 664 C C . VAL A 1 82 ? 8.297 -7.916 5.826 1.00 92.62 82 VAL A C 1
ATOM 666 O O . VAL A 1 82 ? 9.404 -7.722 5.322 1.00 92.62 82 VAL A O 1
ATOM 669 N N . ARG A 1 83 ? 8.131 -8.453 7.044 1.00 92.06 83 ARG A N 1
ATOM 670 C CA . ARG A 1 83 ? 9.240 -8.965 7.857 1.00 92.06 83 ARG A CA 1
ATOM 671 C C . ARG A 1 83 ? 9.852 -10.207 7.227 1.00 92.06 83 ARG A C 1
ATOM 673 O O . ARG A 1 83 ? 11.073 -10.279 7.143 1.00 92.06 83 ARG A O 1
ATOM 680 N N . ASP A 1 84 ? 9.025 -11.119 6.724 1.00 91.31 84 ASP A N 1
ATOM 681 C CA . ASP A 1 84 ? 9.497 -12.325 6.035 1.00 91.31 84 ASP A CA 1
ATOM 682 C C . ASP A 1 84 ? 10.311 -11.985 4.773 1.00 91.31 84 ASP A C 1
ATOM 684 O O . ASP A 1 84 ? 11.278 -12.673 4.447 1.00 91.31 84 ASP A O 1
ATOM 688 N N . PHE A 1 85 ? 9.968 -10.888 4.088 1.00 90.19 85 PHE A N 1
ATOM 689 C CA . PHE A 1 85 ? 10.718 -10.385 2.930 1.00 90.19 85 PHE A CA 1
ATOM 690 C C . PHE A 1 85 ? 11.909 -9.469 3.275 1.00 90.19 85 PHE A C 1
ATOM 692 O O . PHE A 1 85 ? 12.680 -9.128 2.375 1.00 90.19 85 PHE A O 1
ATOM 699 N N . GLY A 1 86 ? 12.082 -9.061 4.538 1.00 90.62 86 GLY A N 1
ATOM 700 C CA . GLY A 1 86 ? 13.174 -8.177 4.970 1.00 90.62 86 GLY A CA 1
ATOM 701 C C . GLY A 1 86 ? 13.067 -6.732 4.458 1.00 90.62 86 GLY A C 1
ATOM 702 O O . GLY A 1 86 ? 14.081 -6.092 4.179 1.00 90.62 86 GLY A O 1
ATOM 703 N N . TRP A 1 87 ? 11.852 -6.203 4.275 1.00 92.50 87 TRP A N 1
ATOM 704 C CA . TRP A 1 87 ? 11.635 -4.832 3.791 1.00 92.50 87 TRP A CA 1
ATOM 705 C C . TRP A 1 87 ? 11.529 -3.828 4.946 1.00 92.50 87 TRP A C 1
ATOM 707 O O . TRP A 1 87 ? 10.438 -3.382 5.304 1.00 92.50 87 TRP A O 1
ATOM 717 N N . GLU A 1 88 ? 12.676 -3.450 5.511 1.00 91.06 88 GLU A N 1
ATOM 718 C CA . GLU A 1 88 ? 12.779 -2.676 6.762 1.00 91.06 88 GLU A CA 1
ATOM 719 C C . GLU A 1 88 ? 11.987 -1.358 6.785 1.00 91.06 88 GLU A C 1
ATOM 721 O O . GLU A 1 88 ? 11.330 -1.046 7.780 1.00 91.06 88 GLU A O 1
ATOM 726 N N . GLU A 1 89 ? 11.975 -0.594 5.688 1.00 90.19 89 GLU A N 1
ATOM 727 C CA . GLU A 1 89 ? 11.208 0.661 5.626 1.00 90.19 89 GLU A CA 1
ATOM 728 C C . GLU A 1 89 ? 9.697 0.423 5.776 1.00 90.19 89 GLU A C 1
ATOM 730 O O . GLU A 1 89 ? 9.009 1.159 6.489 1.00 90.19 89 GLU A O 1
ATOM 735 N N . LEU A 1 90 ? 9.168 -0.637 5.152 1.00 93.50 90 LEU A N 1
ATOM 736 C CA . LEU A 1 90 ? 7.760 -1.006 5.295 1.00 93.50 90 LEU A CA 1
ATOM 737 C C . LEU A 1 90 ? 7.480 -1.592 6.676 1.00 93.50 90 LEU A C 1
ATOM 739 O O . LEU A 1 90 ? 6.430 -1.299 7.247 1.00 93.50 90 LEU A O 1
ATOM 743 N N . THR A 1 91 ? 8.401 -2.397 7.210 1.00 94.31 91 THR A N 1
ATOM 744 C CA . THR A 1 91 ? 8.310 -2.937 8.571 1.00 94.31 91 THR A CA 1
ATOM 745 C C . THR A 1 91 ? 8.150 -1.802 9.576 1.00 94.31 91 THR A C 1
ATOM 747 O O . THR A 1 91 ? 7.192 -1.802 10.347 1.00 94.31 91 THR A O 1
ATOM 750 N N . SER A 1 92 ? 9.021 -0.791 9.516 1.00 94.00 92 SER A N 1
ATOM 751 C CA . SER A 1 92 ? 8.962 0.388 10.387 1.00 94.00 92 SER A CA 1
ATOM 752 C C . SER A 1 92 ? 7.645 1.158 10.230 1.00 94.00 92 SER A C 1
ATOM 754 O O . SER A 1 92 ? 6.984 1.491 11.222 1.00 94.00 92 SER A O 1
ATOM 756 N N . PHE A 1 93 ? 7.202 1.369 8.985 1.00 94.38 93 PHE A N 1
ATOM 757 C CA . PHE A 1 93 ? 5.937 2.044 8.697 1.00 94.38 93 PHE A CA 1
ATOM 758 C C . PHE A 1 93 ? 4.730 1.306 9.295 1.00 94.38 93 PHE A C 1
ATOM 760 O O . PHE A 1 93 ? 3.932 1.907 10.020 1.00 94.38 93 PHE A O 1
ATOM 767 N N . PHE A 1 94 ? 4.580 0.007 9.012 1.00 95.19 94 PHE A N 1
ATOM 768 C CA . PHE A 1 94 ? 3.436 -0.770 9.494 1.00 95.19 94 PHE A CA 1
ATOM 769 C C . PHE A 1 94 ? 3.480 -0.982 11.004 1.00 95.19 94 PHE A C 1
ATOM 771 O O . PHE A 1 94 ? 2.430 -0.923 11.638 1.00 95.19 94 PHE A O 1
ATOM 778 N N . HIS A 1 95 ? 4.670 -1.149 11.586 1.00 93.25 95 HIS A N 1
ATOM 779 C CA . HIS A 1 95 ? 4.851 -1.197 13.032 1.00 93.25 95 HIS A CA 1
ATOM 780 C C . HIS A 1 95 ? 4.320 0.077 13.692 1.00 93.25 95 HIS A C 1
ATOM 782 O O . HIS A 1 95 ? 3.464 0.017 14.570 1.00 93.25 95 HIS A O 1
ATOM 788 N N . THR A 1 96 ? 4.786 1.240 13.228 1.00 94.12 96 THR A N 1
ATOM 789 C CA . THR A 1 96 ? 4.363 2.545 13.755 1.00 94.12 96 THR A CA 1
ATOM 790 C C . THR A 1 96 ? 2.854 2.718 13.634 1.00 94.12 96 THR A C 1
ATOM 792 O O . THR A 1 96 ? 2.186 3.045 14.614 1.00 94.12 96 THR A O 1
ATOM 795 N N . ARG A 1 97 ? 2.286 2.413 12.459 1.00 93.62 97 ARG A N 1
ATOM 796 C CA . ARG A 1 97 ? 0.840 2.543 12.251 1.00 93.62 97 ARG A CA 1
ATOM 797 C C . ARG A 1 97 ? 0.003 1.595 13.088 1.00 93.62 97 ARG A C 1
ATOM 799 O O . ARG A 1 97 ? -1.064 1.996 13.545 1.00 93.62 97 ARG A O 1
ATOM 806 N N . LEU A 1 98 ? 0.445 0.361 13.285 1.00 93.62 98 LEU A N 1
ATOM 807 C CA . LEU A 1 98 ? -0.289 -0.591 14.107 1.00 93.62 98 LEU A CA 1
ATOM 808 C C . LEU A 1 98 ? -0.269 -0.170 15.582 1.00 93.62 98 LEU A C 1
ATOM 810 O O . LEU A 1 98 ? -1.311 -0.219 16.237 1.00 93.62 98 LEU A O 1
ATOM 814 N N . THR A 1 99 ? 0.871 0.334 16.064 1.00 92.62 99 THR A N 1
ATOM 815 C CA . THR A 1 99 ? 0.997 0.892 17.415 1.00 92.62 99 THR A CA 1
ATOM 816 C C . THR A 1 99 ? 0.085 2.097 17.632 1.00 92.62 99 THR A C 1
ATOM 818 O O . THR A 1 99 ? -0.571 2.192 18.661 1.00 92.62 99 THR A O 1
ATOM 821 N N . GLU A 1 100 ? -0.023 3.004 16.662 1.00 92.12 100 GLU A N 1
ATOM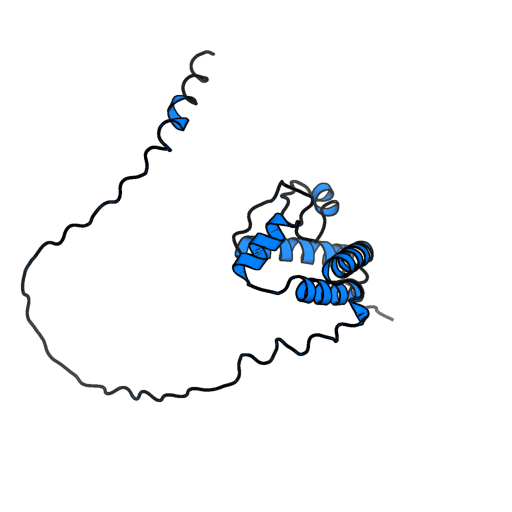 822 C CA . GLU A 1 100 ? -0.925 4.159 16.772 1.00 92.12 100 GLU A CA 1
ATOM 823 C C . GLU A 1 100 ? -2.412 3.774 16.776 1.00 92.12 100 GLU A C 1
ATOM 825 O O . GLU A 1 100 ? -3.225 4.468 17.382 1.00 92.12 100 GLU A O 1
ATOM 830 N N . LEU A 1 101 ? -2.785 2.688 16.091 1.00 91.12 101 LEU A N 1
ATOM 831 C CA . LEU A 1 101 ? -4.181 2.255 15.979 1.00 91.12 101 LEU A CA 1
ATOM 832 C C . LEU A 1 101 ? -4.660 1.429 17.175 1.00 91.12 101 LEU A C 1
ATOM 834 O O . LEU A 1 101 ? -5.822 1.538 17.557 1.00 91.12 101 LEU A O 1
ATOM 838 N N . VAL A 1 102 ? -3.797 0.571 17.721 1.00 90.44 102 VAL A N 1
ATOM 839 C CA . VAL A 1 102 ? -4.179 -0.447 18.720 1.00 90.44 102 VAL A CA 1
ATOM 840 C C . VAL A 1 102 ? -3.425 -0.272 20.043 1.00 90.44 102 VAL A C 1
ATOM 842 O O . VAL A 1 102 ? -3.809 -0.845 21.059 1.00 90.44 102 VAL A O 1
ATOM 845 N N . GLY A 1 103 ? -2.356 0.524 20.063 1.00 86.31 103 GLY A N 1
ATOM 846 C CA . GLY A 1 103 ? -1.403 0.566 21.165 1.00 86.31 103 GLY A CA 1
ATOM 847 C C . GLY A 1 103 ? -0.461 -0.634 21.111 1.00 86.31 103 GLY A C 1
ATOM 848 O O . GLY A 1 103 ? 0.171 -0.913 20.096 1.00 86.31 103 GLY A O 1
ATOM 849 N N . ASP A 1 104 ? -0.352 -1.367 22.213 1.00 77.88 104 ASP A N 1
ATOM 850 C CA . ASP A 1 104 ? 0.535 -2.525 22.305 1.00 77.88 104 ASP A CA 1
ATOM 851 C C . ASP A 1 104 ? -0.033 -3.744 21.550 1.00 77.88 104 ASP A C 1
ATOM 853 O O . ASP A 1 104 ? -0.730 -4.597 22.106 1.00 77.88 104 ASP A O 1
ATOM 857 N N . TYR A 1 105 ? 0.264 -3.819 20.250 1.00 72.69 105 TYR A N 1
ATOM 858 C CA . TYR A 1 105 ? -0.234 -4.870 19.359 1.00 72.69 105 TYR A CA 1
ATOM 859 C C . TYR A 1 105 ? 0.413 -6.243 19.606 1.00 72.69 105 TYR A C 1
ATOM 861 O O . TYR A 1 105 ? -0.107 -7.250 19.119 1.00 72.69 105 TYR A O 1
ATOM 869 N N . THR A 1 106 ? 1.498 -6.314 20.392 1.00 66.69 106 THR A N 1
ATOM 870 C CA . THR A 1 106 ? 2.138 -7.585 20.782 1.00 66.69 106 THR A CA 1
ATOM 871 C C . THR A 1 106 ? 1.227 -8.454 21.656 1.00 66.69 106 THR A C 1
ATOM 873 O O . THR A 1 106 ? 1.414 -9.665 21.741 1.00 66.69 106 THR A O 1
ATOM 876 N N . LYS A 1 107 ? 0.183 -7.854 22.245 1.00 56.28 107 LYS A N 1
ATOM 877 C CA . LYS A 1 107 ? -0.842 -8.536 23.049 1.00 56.28 107 LYS A CA 1
ATOM 878 C C . LYS A 1 107 ? -2.005 -9.100 22.229 1.00 56.28 107 LYS A C 1
ATOM 880 O O . LYS A 1 107 ? -2.795 -9.878 22.757 1.00 56.28 107 LYS A O 1
ATOM 885 N N . CYS A 1 108 ? -2.133 -8.738 20.949 1.00 45.97 108 CYS A N 1
ATOM 886 C CA . CYS A 1 108 ? -3.140 -9.325 20.065 1.00 45.97 108 CYS A CA 1
ATOM 887 C C . CYS A 1 108 ? -2.594 -10.621 19.453 1.00 45.97 108 CYS A C 1
ATOM 889 O O . CYS A 1 108 ? -1.684 -10.586 18.626 1.00 45.97 108 CYS A O 1
ATOM 891 N N . SER A 1 109 ? -3.166 -11.761 19.843 1.00 43.62 109 SER A N 1
ATOM 892 C CA . SER A 1 109 ? -2.842 -13.111 19.347 1.00 43.62 109 SER A CA 1
ATOM 893 C C . SER A 1 109 ? -2.910 -13.229 17.808 1.00 43.62 109 SER A C 1
ATOM 895 O O . SER A 1 109 ? -3.669 -12.480 17.177 1.00 43.62 109 SER A O 1
ATOM 897 N N . PRO A 1 110 ? -2.103 -14.097 17.154 1.00 48.41 110 PRO A N 1
ATOM 898 C CA . PRO A 1 110 ? -2.197 -14.389 15.722 1.00 48.41 110 PRO A CA 1
ATOM 899 C C . PRO A 1 110 ? -3.612 -14.778 15.297 1.00 48.41 110 PRO A C 1
ATOM 901 O O . PRO A 1 110 ? -4.385 -15.385 16.034 1.00 48.41 110 PRO A O 1
ATOM 904 N N . VAL A 1 111 ? -3.952 -14.355 14.090 1.00 46.56 111 VAL A N 1
ATOM 905 C CA . VAL A 1 111 ? -5.301 -14.332 13.542 1.00 46.56 111 VAL A CA 1
ATOM 906 C C . VAL A 1 111 ? -5.711 -15.744 13.117 1.00 46.56 111 VAL A C 1
ATOM 908 O O . VAL A 1 111 ? -5.572 -16.132 11.965 1.00 46.56 111 VAL A O 1
ATOM 911 N N . GLU A 1 112 ? -6.262 -16.527 14.044 1.00 37.28 112 GLU A N 1
ATOM 912 C CA . GLU A 1 112 ? -6.953 -17.788 13.719 1.00 37.28 112 GLU A CA 1
ATOM 913 C C . GLU A 1 112 ? -8.405 -17.576 13.227 1.00 37.28 112 GLU A C 1
ATOM 915 O O . GLU A 1 112 ? -9.137 -18.534 12.968 1.00 37.28 112 GLU A O 1
ATOM 920 N N . ALA A 1 113 ? -8.865 -16.328 13.087 1.00 40.69 113 ALA A N 1
ATOM 921 C CA . ALA A 1 113 ? -10.298 -16.030 13.043 1.00 40.69 113 ALA A CA 1
ATOM 922 C C . ALA A 1 113 ? -10.967 -15.994 11.650 1.00 40.69 113 ALA A C 1
ATOM 924 O O . ALA A 1 113 ? -12.193 -16.034 11.598 1.00 40.69 113 ALA A O 1
ATOM 925 N N . GLU A 1 114 ? -10.250 -15.988 10.519 1.00 41.91 114 GLU A N 1
ATOM 926 C CA . GLU A 1 114 ? -10.894 -15.783 9.196 1.00 41.91 114 GLU A CA 1
ATOM 927 C C . GLU A 1 114 ? -10.772 -16.951 8.198 1.00 41.91 114 GLU A C 1
ATOM 929 O O . GLU A 1 114 ? -10.993 -16.777 7.002 1.00 41.91 114 GLU A O 1
ATOM 934 N N . ARG A 1 115 ? -10.505 -18.183 8.662 1.00 41.75 115 ARG A N 1
ATOM 935 C CA . ARG A 1 115 ? -10.562 -19.389 7.798 1.00 41.75 115 ARG A CA 1
ATOM 936 C C . ARG A 1 115 ? -11.802 -20.276 7.998 1.00 41.75 115 ARG A C 1
ATOM 938 O O . ARG A 1 115 ? -11.898 -21.326 7.371 1.00 41.75 115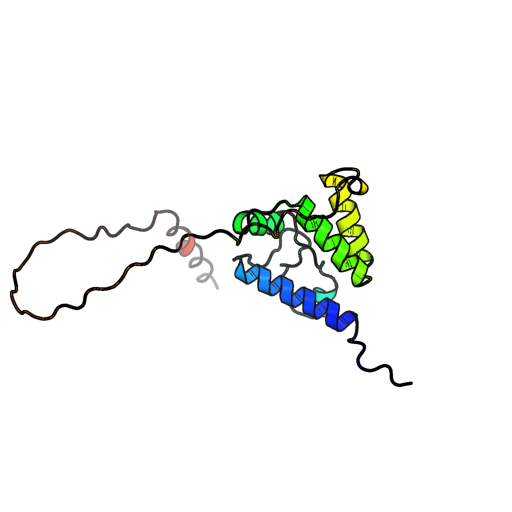 ARG A O 1
ATOM 945 N N . LYS A 1 116 ? -12.767 -19.883 8.842 1.00 35.66 116 LYS A N 1
ATOM 946 C CA . LYS A 1 116 ? -13.920 -20.729 9.241 1.00 35.66 116 LYS A CA 1
ATOM 947 C C . LYS A 1 116 ? -15.289 -20.383 8.619 1.00 35.66 116 LYS A C 1
ATOM 949 O O . LYS A 1 116 ? -16.297 -20.885 9.102 1.00 35.66 116 LYS A O 1
ATOM 954 N N . THR A 1 117 ? -15.380 -19.617 7.528 1.00 35.19 117 THR A N 1
ATOM 955 C CA . THR A 1 117 ? -16.683 -19.224 6.925 1.00 35.19 117 THR A CA 1
ATOM 956 C C . THR A 1 117 ? -17.031 -19.842 5.562 1.00 35.19 117 THR A C 1
ATOM 958 O O . THR A 1 117 ? -17.881 -19.315 4.853 1.00 35.19 117 THR A O 1
ATOM 961 N N . THR A 1 118 ? -16.485 -21.010 5.201 1.00 39.97 118 THR A N 1
ATOM 962 C CA . THR A 1 118 ? -17.013 -21.812 4.068 1.00 39.97 118 THR A CA 1
ATOM 963 C C . THR A 1 118 ? -17.113 -23.308 4.384 1.00 39.97 118 THR A C 1
ATOM 965 O O . THR A 1 118 ? -16.624 -24.159 3.652 1.00 39.97 118 THR A O 1
ATOM 968 N N . ALA A 1 119 ? -17.784 -23.667 5.479 1.00 43.94 119 ALA A N 1
ATOM 969 C CA . ALA A 1 119 ? -18.196 -25.052 5.710 1.00 43.94 119 ALA A CA 1
ATOM 970 C C . ALA A 1 119 ? -19.480 -25.115 6.549 1.00 43.94 119 ALA A C 1
ATOM 972 O O . ALA A 1 119 ? -19.419 -25.185 7.769 1.00 43.94 119 ALA A O 1
ATOM 973 N N . ASN A 1 120 ? -20.635 -25.044 5.877 1.00 36.69 120 ASN A N 1
ATOM 974 C CA . ASN A 1 120 ? -21.866 -25.800 6.169 1.00 36.69 120 ASN A CA 1
ATOM 975 C C . ASN A 1 120 ? -22.931 -25.415 5.125 1.00 36.69 120 ASN A C 1
ATOM 977 O O . ASN A 1 120 ? -23.417 -24.293 5.089 1.00 36.69 120 ASN A O 1
ATOM 981 N N . LYS A 1 121 ? -23.097 -26.247 4.092 1.00 42.16 121 LYS A N 1
ATOM 982 C CA . LYS A 1 121 ? -24.173 -27.248 3.955 1.00 42.16 121 LYS A CA 1
ATOM 983 C C . LYS A 1 121 ? -25.578 -26.638 3.890 1.00 42.16 121 LYS A C 1
ATOM 985 O O . LYS A 1 121 ? -26.211 -26.368 4.901 1.00 42.16 121 LYS A O 1
ATOM 990 N N . SER A 1 122 ? -26.115 -26.599 2.675 1.00 35.66 122 SER A N 1
ATOM 991 C CA . SER A 1 122 ? -27.499 -27.001 2.421 1.00 35.66 122 SER A CA 1
ATOM 992 C C . SER A 1 122 ? -27.559 -27.657 1.049 1.00 35.66 122 SER A C 1
ATOM 994 O O . SER A 1 122 ? -27.643 -27.007 0.012 1.00 35.66 122 SER A O 1
ATOM 996 N N . ALA A 1 123 ? -27.441 -28.983 1.070 1.00 38.31 123 ALA A N 1
ATOM 997 C CA . ALA A 1 123 ? -27.903 -29.827 -0.010 1.00 38.31 123 ALA A CA 1
ATOM 998 C C . ALA A 1 123 ? -29.434 -29.757 -0.003 1.00 38.31 123 ALA A C 1
ATOM 1000 O O . ALA A 1 123 ? -30.083 -30.220 0.931 1.00 38.31 123 ALA A O 1
ATOM 1001 N N . THR A 1 124 ? -30.013 -29.158 -1.035 1.00 36.22 124 THR A N 1
ATOM 1002 C CA . THR A 1 124 ? -31.416 -29.376 -1.377 1.00 36.22 124 THR A CA 1
ATOM 1003 C C . THR A 1 124 ? -31.442 -29.880 -2.805 1.00 36.22 124 THR A C 1
ATOM 1005 O O . THR A 1 124 ? -31.271 -29.140 -3.770 1.00 36.22 124 THR A O 1
ATOM 1008 N N . THR A 1 125 ? -31.598 -31.191 -2.904 1.00 36.00 125 THR A N 1
ATOM 1009 C CA . THR A 1 125 ? -31.959 -31.929 -4.105 1.00 36.00 125 THR A CA 1
ATOM 1010 C C . THR A 1 125 ? -33.238 -31.337 -4.698 1.00 36.00 125 THR A C 1
ATOM 1012 O O . THR A 1 125 ? -34.314 -31.430 -4.114 1.00 36.00 125 THR A O 1
ATOM 1015 N N . ARG A 1 126 ? -33.136 -30.734 -5.885 1.00 34.06 126 ARG A N 1
ATOM 1016 C CA . ARG A 1 126 ? -34.280 -30.533 -6.781 1.00 34.06 126 ARG A CA 1
ATOM 1017 C C . ARG A 1 126 ? -34.069 -31.386 -8.021 1.00 34.06 126 ARG A C 1
ATOM 1019 O O . ARG A 1 126 ? -33.340 -31.022 -8.939 1.00 34.06 126 ARG A O 1
ATOM 1026 N N . THR A 1 127 ? -34.706 -32.547 -8.004 1.00 33.62 127 THR A N 1
ATOM 1027 C CA . THR A 1 127 ? -34.980 -33.384 -9.169 1.00 33.62 127 THR A CA 1
ATOM 1028 C C . THR A 1 127 ? -35.838 -32.600 -10.163 1.00 33.62 127 THR A C 1
ATOM 1030 O O . THR A 1 127 ? -36.790 -31.917 -9.787 1.00 33.62 127 THR A O 1
ATOM 1033 N N . ARG A 1 128 ? -35.472 -32.676 -11.442 1.00 28.02 128 ARG A N 1
ATOM 1034 C CA . ARG A 1 128 ? -36.128 -32.004 -12.568 1.00 28.02 128 ARG A CA 1
ATOM 1035 C C . ARG A 1 128 ? -37.116 -32.985 -13.216 1.00 28.02 128 ARG A C 1
ATOM 1037 O O . ARG A 1 128 ? -36.642 -33.994 -13.736 1.00 28.02 128 ARG A O 1
ATOM 1044 N N . PRO A 1 129 ? -38.437 -32.738 -13.232 1.00 33.44 129 PRO A N 1
ATOM 1045 C CA . PRO A 1 129 ? -39.339 -33.493 -14.088 1.00 33.44 129 PRO A CA 1
ATOM 1046 C C . PRO A 1 129 ? -39.243 -32.963 -15.520 1.00 33.44 129 PRO A C 1
ATOM 1048 O O . PRO A 1 129 ? -39.203 -31.756 -15.761 1.00 33.44 129 PRO A O 1
ATOM 1051 N N . ASN A 1 130 ? -39.169 -33.898 -16.457 1.00 31.89 130 ASN A N 1
ATOM 1052 C CA . ASN A 1 130 ? -39.223 -33.692 -17.894 1.00 31.89 130 ASN A CA 1
ATOM 1053 C C . ASN A 1 130 ? -40.654 -33.989 -18.350 1.00 31.89 130 ASN A C 1
ATOM 1055 O O . ASN A 1 130 ? -41.055 -35.141 -18.233 1.00 31.89 130 ASN A O 1
ATOM 1059 N N . GLU A 1 131 ? -41.386 -33.017 -18.897 1.00 33.81 131 GLU A N 1
ATOM 1060 C CA . GLU A 1 131 ? -42.598 -33.290 -19.677 1.00 33.81 131 GLU A CA 1
ATOM 1061 C C . GLU A 1 131 ? -42.711 -32.374 -20.900 1.00 33.81 131 GLU A C 1
ATOM 1063 O O . GLU A 1 131 ? -42.262 -31.227 -20.924 1.00 33.81 131 GLU A O 1
ATOM 1068 N N . LYS A 1 132 ? -43.249 -32.989 -21.951 1.00 32.12 132 LYS A N 1
ATOM 1069 C CA . LYS A 1 132 ? -43.299 -32.576 -23.351 1.00 32.12 132 LYS A CA 1
ATOM 1070 C C . LYS A 1 132 ? -44.543 -31.725 -23.642 1.00 32.12 132 LYS A C 1
ATOM 1072 O O . LYS A 1 132 ? -45.567 -31.904 -23.002 1.00 32.12 132 LYS A O 1
ATOM 1077 N N . SER A 1 133 ? -44.448 -30.961 -24.735 1.00 28.89 133 SER A N 1
ATOM 1078 C CA . SER A 1 133 ? -45.530 -30.567 -25.660 1.00 28.89 133 SER A CA 1
ATOM 1079 C C . SER A 1 133 ? -46.680 -29.684 -25.155 1.00 28.89 133 SER A C 1
ATOM 1081 O O . SER A 1 133 ? -47.521 -30.123 -24.387 1.00 28.89 133 SER A O 1
ATOM 1083 N N . ALA A 1 134 ? -46.841 -28.501 -25.759 1.00 29.95 134 ALA A N 1
ATOM 1084 C CA . ALA A 1 134 ? -47.880 -28.230 -26.771 1.00 29.95 134 ALA A CA 1
ATOM 1085 C C . ALA A 1 134 ? -47.967 -26.727 -27.106 1.00 29.95 134 ALA A C 1
ATOM 1087 O O . ALA A 1 134 ? -47.500 -25.866 -26.367 1.00 29.95 134 ALA A O 1
ATOM 1088 N N . ALA A 1 135 ? -48.520 -26.450 -28.283 1.00 29.34 135 ALA A N 1
ATOM 1089 C CA . ALA A 1 135 ? -48.458 -25.206 -29.033 1.00 29.34 135 ALA A CA 1
ATOM 1090 C C . ALA A 1 135 ? -49.502 -24.137 -28.647 1.00 29.34 135 ALA A C 1
ATOM 1092 O O . ALA A 1 135 ? -50.508 -24.424 -28.006 1.00 29.34 135 ALA A O 1
ATOM 1093 N N . THR A 1 136 ? -49.297 -22.950 -29.247 1.00 29.52 136 THR A N 1
ATOM 1094 C CA . THR A 1 136 ? -50.284 -21.903 -29.611 1.00 29.52 136 THR A CA 1
ATOM 1095 C C . THR A 1 136 ? -50.981 -21.143 -28.474 1.00 29.52 136 THR A C 1
ATOM 1097 O O . THR A 1 136 ? -51.708 -21.710 -27.674 1.00 29.52 136 THR A O 1
ATOM 1100 N N . THR A 1 137 ? -50.897 -19.805 -28.444 1.00 32.19 137 THR A N 1
ATOM 1101 C CA . THR A 1 137 ? -51.780 -18.869 -29.181 1.00 32.19 137 THR A CA 1
ATOM 1102 C C . THR A 1 137 ? -51.330 -17.419 -28.929 1.00 32.19 137 THR A C 1
ATOM 1104 O O . THR A 1 137 ? -50.936 -17.055 -27.823 1.00 32.19 137 THR A O 1
ATOM 1107 N N . ALA A 1 138 ? -51.376 -16.581 -29.964 1.00 34.34 138 ALA A N 1
ATOM 1108 C CA . ALA A 1 138 ? -51.129 -15.146 -29.884 1.00 34.34 138 ALA A CA 1
ATOM 1109 C C . ALA A 1 138 ? -52.303 -14.402 -29.222 1.00 34.34 138 ALA A C 1
ATOM 1111 O O . ALA A 1 138 ? -53.452 -14.631 -29.587 1.00 34.34 138 ALA A O 1
ATOM 1112 N N . THR A 1 139 ? -52.022 -13.430 -28.344 1.00 34.81 139 THR A N 1
ATOM 1113 C CA . THR A 1 139 ? -52.973 -12.338 -28.069 1.00 34.81 139 THR A CA 1
ATOM 1114 C C . THR A 1 139 ? -52.253 -11.022 -27.779 1.00 34.81 139 THR A C 1
ATOM 1116 O O . THR A 1 139 ? -51.171 -10.973 -27.201 1.00 34.81 139 THR A O 1
ATOM 1119 N N . LYS A 1 140 ? -52.864 -9.950 -28.275 1.00 33.97 140 LYS A N 1
ATOM 1120 C CA . LYS A 1 140 ? -52.332 -8.610 -28.520 1.00 33.97 140 LYS A CA 1
ATOM 1121 C C . LYS A 1 140 ? -52.511 -7.699 -27.293 1.00 33.97 140 LYS A C 1
ATOM 1123 O O . LYS A 1 140 ? -53.574 -7.694 -26.689 1.00 33.97 140 LYS A O 1
ATOM 1128 N N . ASN A 1 141 ? -51.553 -6.784 -27.124 1.00 29.42 141 ASN A N 1
ATOM 1129 C CA . ASN A 1 141 ? -51.724 -5.394 -26.667 1.00 29.42 141 ASN A CA 1
ATOM 1130 C C . ASN A 1 141 ? -51.955 -5.097 -25.167 1.00 29.42 141 ASN A C 1
ATOM 1132 O O . ASN A 1 141 ? -53.003 -5.413 -24.617 1.00 29.42 141 ASN A O 1
ATOM 1136 N N . LYS A 1 142 ? -51.060 -4.287 -24.573 1.00 33.44 142 LYS A N 1
ATOM 1137 C CA . LYS A 1 142 ? -51.334 -2.886 -24.166 1.00 33.44 142 LYS A CA 1
ATOM 1138 C C . LYS A 1 142 ? -50.153 -2.290 -23.379 1.00 33.44 142 LYS A C 1
ATOM 1140 O O . LYS A 1 142 ? -49.907 -2.616 -22.227 1.00 33.44 142 LYS A O 1
ATOM 1145 N N . ASN A 1 143 ? -49.452 -1.385 -24.053 1.00 29.61 143 ASN A N 1
ATOM 1146 C CA . ASN A 1 143 ? -48.936 -0.099 -23.578 1.00 29.61 143 ASN A CA 1
ATOM 1147 C C . ASN A 1 143 ? -48.729 0.100 -22.051 1.00 29.61 143 ASN A C 1
ATOM 1149 O O . ASN A 1 143 ? -49.686 0.345 -21.317 1.00 29.61 143 ASN A O 1
ATOM 1153 N N . LYS A 1 144 ? -47.466 0.171 -21.597 1.00 37.66 144 LYS A N 1
ATOM 1154 C CA . LYS A 1 144 ? -47.099 0.908 -20.372 1.00 37.66 144 LYS A CA 1
ATOM 1155 C C . LYS A 1 144 ? -45.728 1.585 -20.515 1.00 37.66 144 LYS A C 1
ATOM 1157 O O . LYS A 1 144 ? -44.685 1.007 -20.250 1.00 37.66 144 LYS A O 1
ATOM 1162 N N . LYS A 1 145 ? -45.798 2.826 -21.008 1.00 31.38 145 LYS A N 1
ATOM 1163 C CA . LYS A 1 145 ? -44.925 3.993 -20.787 1.00 31.38 145 LYS A CA 1
ATOM 1164 C C . LYS A 1 145 ? -43.576 3.716 -20.097 1.00 31.38 145 LYS A C 1
ATOM 1166 O O . LYS A 1 145 ? -43.497 3.648 -18.873 1.00 31.38 145 LYS A O 1
ATOM 1171 N N . VAL A 1 146 ? -42.513 3.687 -20.898 1.00 31.81 146 VAL A N 1
ATOM 1172 C CA . VAL A 1 146 ? -41.129 3.883 -20.447 1.00 31.81 146 VAL A CA 1
ATOM 1173 C C . VAL A 1 146 ? -40.994 5.340 -19.995 1.00 31.81 146 VAL A C 1
ATOM 1175 O O . VAL A 1 146 ? -41.143 6.256 -20.801 1.00 31.81 146 VAL A O 1
ATOM 1178 N N . GLN A 1 147 ? -40.761 5.573 -18.704 1.00 35.12 147 GLN A N 1
ATOM 1179 C CA . GLN A 1 147 ? -40.340 6.886 -18.218 1.00 35.12 147 GLN A CA 1
ATOM 1180 C C . GLN A 1 147 ? -38.837 7.032 -18.452 1.00 35.12 147 GLN A C 1
ATOM 1182 O O . GLN A 1 147 ? -38.014 6.440 -17.760 1.00 35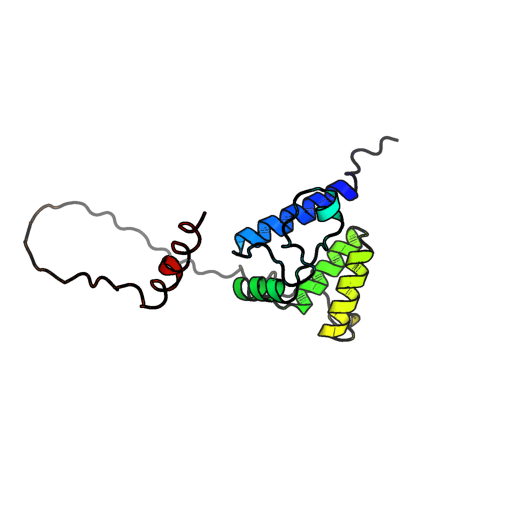.12 147 GLN A O 1
ATOM 1187 N N . SER A 1 148 ? -38.499 7.837 -19.454 1.00 33.81 148 SER A N 1
ATOM 1188 C CA . SER A 1 148 ? -37.187 8.443 -19.632 1.00 33.81 148 SER A CA 1
ATOM 1189 C C . SER A 1 148 ? -36.924 9.419 -18.482 1.00 33.81 148 SER A C 1
ATOM 1191 O O . SER A 1 148 ? -37.583 10.456 -18.393 1.00 33.81 148 SER A O 1
ATOM 1193 N N . LEU A 1 149 ? -35.974 9.104 -17.603 1.00 38.56 149 LEU A N 1
ATOM 1194 C CA . LEU A 1 149 ? -35.467 10.068 -16.630 1.00 38.56 149 LEU A CA 1
ATOM 1195 C C . LEU A 1 149 ? -34.468 10.994 -17.333 1.00 38.56 149 LEU A C 1
ATOM 1197 O O . LEU A 1 149 ? -33.433 10.566 -17.839 1.00 38.56 149 LEU A O 1
ATOM 1201 N N . SER A 1 150 ? -34.834 12.270 -17.395 1.00 39.22 150 SER A N 1
ATOM 1202 C CA . SER A 1 150 ? -34.035 13.386 -17.895 1.00 39.22 150 SER A CA 1
ATOM 1203 C C . SER A 1 150 ? -32.807 13.655 -17.011 1.00 39.22 150 SER A C 1
ATOM 1205 O O . SER A 1 150 ? -32.912 13.557 -15.786 1.00 39.22 150 SER A O 1
ATOM 1207 N N . PRO A 1 151 ? -31.660 14.063 -17.583 1.00 39.38 151 PRO A N 1
ATOM 1208 C CA . PRO A 1 151 ? -30.499 14.475 -16.802 1.00 39.38 151 PRO A CA 1
ATOM 1209 C C . PRO A 1 151 ? -30.743 15.798 -16.052 1.00 39.38 151 PRO A C 1
ATOM 1211 O O . PRO A 1 151 ? -31.361 16.728 -16.566 1.00 39.38 151 PRO A O 1
ATOM 1214 N N . SER A 1 152 ? -30.227 15.848 -14.822 1.00 42.03 152 SER A N 1
ATOM 1215 C CA . SER A 1 152 ? -30.303 16.959 -13.862 1.00 42.03 152 SER A CA 1
ATOM 1216 C C . SER A 1 152 ? -29.629 18.257 -14.376 1.00 42.03 152 SER A C 1
ATOM 1218 O O . SER A 1 152 ? -28.645 18.166 -15.119 1.00 42.03 152 SER A O 1
ATOM 1220 N N . PRO A 1 153 ? -30.084 19.468 -13.974 1.00 41.44 153 PRO A N 1
ATOM 1221 C CA . PRO A 1 153 ? -29.726 20.749 -14.610 1.00 41.44 153 PRO A CA 1
ATOM 1222 C C . PRO A 1 153 ? -28.261 21.197 -14.441 1.00 41.44 153 PRO A C 1
ATOM 1224 O O . PRO A 1 153 ? -27.843 22.185 -15.035 1.00 41.44 153 PRO A O 1
ATOM 1227 N N . ALA A 1 154 ? -27.446 20.486 -13.662 1.00 44.03 154 ALA A N 1
ATOM 1228 C CA . ALA A 1 154 ? -26.122 20.956 -13.242 1.00 44.03 154 ALA A CA 1
ATOM 1229 C C . ALA A 1 154 ? -24.976 20.729 -14.258 1.00 44.03 154 ALA A C 1
ATOM 1231 O O . ALA A 1 154 ? -23.830 21.082 -13.981 1.00 44.03 154 ALA A O 1
ATOM 1232 N N . VAL A 1 155 ? -25.240 20.139 -15.433 1.00 46.06 155 VAL A N 1
ATOM 1233 C CA . VAL A 1 155 ? -24.186 19.767 -16.410 1.00 46.06 155 VAL A CA 1
ATOM 1234 C C . VAL A 1 155 ? -24.139 20.693 -17.641 1.00 46.06 155 VAL A C 1
ATOM 1236 O O . VAL A 1 155 ? -23.146 20.699 -18.373 1.00 46.06 155 VAL A O 1
ATOM 1239 N N . ALA A 1 156 ? -25.153 21.538 -17.859 1.00 41.09 156 ALA A N 1
ATOM 1240 C CA . ALA A 1 156 ? -25.227 22.419 -19.033 1.00 41.09 156 ALA A CA 1
ATOM 1241 C C . ALA A 1 156 ? -24.370 23.701 -18.918 1.00 41.09 156 ALA A C 1
ATOM 1243 O O . ALA A 1 156 ? -23.906 24.222 -19.934 1.00 41.09 156 ALA A O 1
ATOM 1244 N N . GLU A 1 157 ? -24.066 24.174 -17.705 1.00 44.22 157 GLU A N 1
ATOM 1245 C CA . GLU A 1 157 ? -23.350 25.446 -17.502 1.00 44.22 157 GLU A CA 1
ATOM 1246 C C . GLU A 1 157 ? -21.839 25.362 -17.824 1.00 44.22 157 GLU A C 1
ATOM 1248 O O . GLU A 1 157 ? -21.229 26.332 -18.275 1.00 44.22 157 GLU A O 1
ATOM 1253 N N . ARG A 1 158 ? -21.203 24.188 -17.675 1.00 47.94 158 ARG A N 1
ATOM 1254 C CA . ARG A 1 158 ? -19.737 24.047 -17.837 1.00 47.94 158 ARG A CA 1
ATOM 1255 C C . ARG A 1 158 ? -19.245 23.942 -19.284 1.00 47.94 158 ARG A C 1
ATOM 1257 O O . ARG A 1 158 ? -18.055 24.135 -19.531 1.00 47.94 158 ARG A O 1
ATOM 1264 N N . LYS A 1 159 ? -20.121 23.683 -20.262 1.00 46.78 159 LYS A N 1
ATOM 1265 C CA . LYS A 1 159 ? -19.736 23.652 -21.691 1.00 46.78 159 LYS A CA 1
ATOM 1266 C C . LYS A 1 159 ? -19.800 25.022 -22.374 1.00 46.78 159 LYS A C 1
ATOM 1268 O O . LYS A 1 159 ? -19.146 25.204 -23.397 1.00 46.78 159 LYS A O 1
ATOM 1273 N N . LYS A 1 160 ? -20.494 26.011 -21.797 1.00 47.75 160 LYS A N 1
ATOM 1274 C CA . LYS A 1 160 ? -20.621 27.355 -22.391 1.00 47.75 160 LYS A CA 1
ATOM 1275 C C . LYS A 1 160 ? -19.426 28.273 -22.091 1.00 47.75 160 LYS A C 1
ATOM 1277 O O . LYS A 1 160 ? -19.145 29.180 -22.868 1.00 47.75 160 LYS A O 1
ATOM 1282 N N . GLN A 1 161 ? -18.661 27.999 -21.031 1.00 53.94 161 GLN A N 1
ATOM 1283 C CA . GLN A 1 161 ? -17.471 28.788 -20.672 1.00 53.94 161 GLN A CA 1
ATOM 1284 C C . GLN A 1 161 ? -16.186 28.357 -21.401 1.00 53.94 161 GLN A C 1
ATOM 1286 O O . GLN A 1 161 ? -15.287 29.173 -21.577 1.00 53.94 161 GLN A O 1
ATOM 1291 N N . ARG A 1 162 ? -16.101 27.121 -21.912 1.00 50.66 162 ARG A N 1
ATOM 1292 C CA . ARG A 1 162 ? -14.903 26.628 -22.623 1.00 50.66 162 ARG A CA 1
ATOM 1293 C C . ARG A 1 162 ? -14.849 27.005 -24.115 1.00 50.66 162 ARG A C 1
ATOM 1295 O O . ARG A 1 162 ? -13.787 26.908 -24.717 1.00 50.66 162 ARG A O 1
ATOM 1302 N N . ASN A 1 163 ? -15.954 27.483 -24.696 1.00 47.78 163 ASN A N 1
ATOM 1303 C CA . ASN A 1 163 ? -15.996 27.965 -26.086 1.00 47.78 163 ASN A CA 1
ATOM 1304 C C . ASN A 1 163 ? -15.796 29.484 -26.237 1.00 47.78 163 ASN A C 1
ATOM 1306 O O . ASN A 1 163 ? -15.614 29.947 -27.357 1.00 47.78 163 ASN A O 1
ATOM 1310 N N . ARG A 1 164 ? -15.782 30.266 -25.146 1.00 54.53 164 ARG A N 1
ATOM 1311 C CA . ARG A 1 164 ? -15.499 31.716 -25.208 1.00 54.53 164 ARG A CA 1
ATOM 1312 C C . ARG A 1 164 ? -14.008 32.059 -25.157 1.00 54.53 164 ARG A C 1
ATOM 1314 O O . ARG A 1 164 ? -13.620 33.096 -25.668 1.00 54.53 164 ARG A O 1
ATOM 1321 N N . SER A 1 165 ? -13.158 31.177 -24.634 1.00 53.66 165 SER A N 1
ATOM 1322 C CA . SER A 1 165 ? -11.701 31.385 -24.574 1.00 53.66 165 SER A CA 1
ATOM 1323 C C . SER A 1 165 ? -10.938 30.910 -25.819 1.00 53.66 165 SER A C 1
ATOM 1325 O O . SER A 1 165 ? -9.716 31.019 -25.867 1.00 53.66 165 SER A O 1
ATOM 1327 N N . ARG A 1 166 ? -11.637 30.393 -26.841 1.00 56.28 166 ARG A N 1
ATOM 1328 C CA . ARG A 1 166 ? -11.041 29.945 -28.115 1.00 56.28 166 ARG A CA 1
ATOM 1329 C C . ARG A 1 166 ? -11.359 30.855 -29.311 1.00 56.28 166 ARG A C 1
ATOM 1331 O O . ARG A 1 166 ? -10.935 30.537 -30.411 1.00 56.28 166 ARG A O 1
ATOM 1338 N N . ALA A 1 167 ? -12.070 31.962 -29.087 1.00 54.34 167 ALA A N 1
ATOM 1339 C CA . ALA A 1 167 ? -12.471 32.938 -30.109 1.00 54.34 167 ALA A CA 1
ATOM 1340 C C . ALA A 1 167 ? -11.807 34.323 -29.922 1.00 54.34 167 ALA A C 1
ATOM 1342 O O . ALA A 1 167 ? -12.321 35.329 -30.399 1.00 54.34 167 ALA A O 1
ATOM 1343 N N . SER A 1 168 ? -10.684 34.392 -29.199 1.00 55.12 168 SER A N 1
ATOM 1344 C CA . SER A 1 168 ? -9.887 35.624 -29.031 1.00 55.12 168 SER A CA 1
ATOM 1345 C C . SER A 1 168 ? -8.385 35.380 -29.219 1.00 55.12 168 SER A C 1
ATOM 1347 O O . SER A 1 168 ? -7.560 35.960 -28.520 1.00 55.12 168 SER A O 1
ATOM 1349 N N . LYS A 1 169 ? -8.039 34.498 -30.159 1.00 48.91 169 LYS A N 1
ATOM 1350 C CA . LYS A 1 169 ? -6.739 34.500 -30.832 1.00 48.91 169 LYS A CA 1
ATOM 1351 C C . LYS A 1 169 ? -6.980 34.692 -32.315 1.00 48.91 169 LYS A C 1
ATOM 1353 O O . LYS A 1 169 ? -7.964 34.085 -32.794 1.00 48.91 169 LYS A O 1
#

Radius of gyration: 27.55 Å; chains: 1; bounding box: 80×69×54 Å

InterPro domains:
  IPR012962 Peptidase M54, archaemetzincin [PF07998] (13-64)
  IPR012962 Peptidase M54, archaemetzincin [PTHR15910] (6-90)
  IPR024079 Metallopeptidase, catalytic domain superfamily [G3DSA:3.40.390.10] (2-70)

Organism: NCBI:txid641309

pLDDT: mean 72.14, std 27.11, range [28.02, 98.38]